Protein AF-A0A7W0X9M2-F1 (afdb_monomer)

Nearest PDB structures (foldseek):
  3p9v-assembly1_B-2  TM=7.170E-01  e=7.127E-01  Marinobacter nauticus VT8
  6vvq-assembly2_B  TM=7.711E-01  e=3.354E+00  Homo sapiens
  8btr-assembly1_LV  TM=3.230E-01  e=1.659E+00  Giardia lamblia ATCC 50803

Structure (mmCIF, N/CA/C/O backbone):
data_AF-A0A7W0X9M2-F1
#
_entry.id   AF-A0A7W0X9M2-F1
#
loop_
_atom_site.group_PDB
_atom_site.id
_atom_site.type_symbol
_atom_site.label_atom_id
_atom_site.label_alt_id
_atom_site.label_comp_id
_atom_site.label_asym_id
_atom_site.label_entity_id
_atom_site.label_seq_id
_atom_site.pdbx_PDB_ins_code
_atom_site.Cartn_x
_atom_site.Cartn_y
_atom_site.Cartn_z
_atom_site.occupancy
_atom_site.B_iso_or_equiv
_atom_site.auth_seq_id
_atom_site.auth_comp_id
_atom_site.auth_asym_id
_atom_site.auth_atom_id
_atom_site.pdbx_PDB_model_num
ATOM 1 N N . MET A 1 1 ? 0.290 25.092 3.184 1.00 76.38 1 MET A N 1
ATOM 2 C CA . MET A 1 1 ? 0.772 23.751 3.580 1.00 76.38 1 MET A CA 1
ATOM 3 C C . MET A 1 1 ? 2.059 23.460 2.825 1.00 76.38 1 MET A C 1
ATOM 5 O O . MET A 1 1 ? 2.076 23.735 1.631 1.00 76.38 1 MET A O 1
ATOM 9 N N . PRO A 1 2 ? 3.133 22.985 3.473 1.00 91.75 2 PRO A N 1
ATOM 10 C CA . PRO A 1 2 ? 4.346 22.605 2.756 1.00 91.75 2 PRO A CA 1
ATOM 11 C C . PRO A 1 2 ? 4.104 21.344 1.913 1.00 91.75 2 PRO A C 1
ATOM 13 O O . PRO A 1 2 ? 3.452 20.408 2.371 1.00 91.75 2 PRO A O 1
ATOM 16 N N . VAL A 1 3 ? 4.639 21.328 0.691 1.00 93.25 3 VAL A N 1
ATOM 17 C CA . VAL A 1 3 ? 4.651 20.160 -0.205 1.00 93.25 3 VAL A CA 1
ATOM 18 C C . VAL A 1 3 ? 6.107 19.771 -0.434 1.00 93.25 3 VAL A C 1
ATOM 20 O O . VAL A 1 3 ? 6.925 20.621 -0.786 1.00 93.25 3 VAL A O 1
ATOM 23 N N . VAL A 1 4 ? 6.439 18.498 -0.224 1.00 94.50 4 VAL A N 1
ATOM 24 C CA . VAL A 1 4 ? 7.794 17.969 -0.428 1.00 94.50 4 VAL A CA 1
ATOM 25 C C . VAL A 1 4 ? 7.780 16.997 -1.601 1.00 94.50 4 VAL A C 1
ATOM 27 O O . VAL A 1 4 ? 6.951 16.096 -1.650 1.00 94.50 4 VAL A O 1
ATOM 30 N N . SER A 1 5 ? 8.729 17.166 -2.524 1.00 95.38 5 SER A N 1
ATOM 31 C CA . SER A 1 5 ? 8.996 16.224 -3.611 1.00 95.38 5 SER A CA 1
ATOM 32 C C . SER A 1 5 ? 10.449 15.745 -3.554 1.00 95.38 5 SER A C 1
ATOM 34 O O . SER A 1 5 ? 11.378 16.521 -3.280 1.00 95.38 5 SER A O 1
ATOM 36 N N . ARG A 1 6 ? 10.643 14.442 -3.765 1.00 94.44 6 ARG A N 1
ATOM 37 C CA . ARG A 1 6 ? 11.940 13.758 -3.807 1.00 94.44 6 ARG A CA 1
ATOM 38 C C . ARG A 1 6 ? 11.897 12.696 -4.900 1.00 94.44 6 ARG A C 1
ATOM 40 O O . ARG A 1 6 ? 10.896 12.003 -5.045 1.00 94.44 6 ARG A O 1
ATOM 47 N N . SER A 1 7 ? 12.993 12.547 -5.634 1.00 95.25 7 SER A N 1
ATOM 48 C CA . SER A 1 7 ? 13.156 11.512 -6.654 1.00 95.25 7 SER A CA 1
ATOM 49 C C . SER A 1 7 ? 14.571 10.936 -6.606 1.00 95.25 7 SER A C 1
ATOM 51 O O . SER A 1 7 ? 15.524 11.615 -6.220 1.00 95.25 7 SER A O 1
ATOM 53 N N . ARG A 1 8 ? 14.703 9.655 -6.967 1.00 94.88 8 ARG A N 1
ATOM 54 C CA . ARG A 1 8 ? 15.989 8.963 -7.126 1.00 94.88 8 ARG A CA 1
ATOM 55 C C . ARG A 1 8 ? 15.850 7.863 -8.175 1.00 94.88 8 ARG A C 1
ATOM 57 O O . ARG A 1 8 ? 14.877 7.117 -8.142 1.00 94.88 8 ARG A O 1
ATOM 64 N N . THR A 1 9 ? 16.841 7.720 -9.050 1.00 96.19 9 THR A N 1
ATOM 65 C CA . THR A 1 9 ? 16.918 6.601 -10.001 1.00 96.19 9 THR A CA 1
ATOM 66 C C . THR A 1 9 ? 17.513 5.373 -9.320 1.00 96.19 9 THR A C 1
ATOM 68 O O . THR A 1 9 ? 18.551 5.466 -8.665 1.00 96.19 9 THR A O 1
ATOM 71 N N . ILE A 1 10 ? 16.868 4.217 -9.481 1.00 94.81 10 ILE A N 1
ATOM 72 C CA . ILE A 1 10 ? 17.367 2.927 -8.994 1.00 94.81 10 ILE A CA 1
ATOM 73 C C . ILE A 1 10 ? 17.653 2.033 -10.209 1.00 94.81 10 ILE A C 1
ATOM 75 O O . ILE A 1 10 ? 16.760 1.872 -11.040 1.00 94.81 10 ILE A O 1
ATOM 79 N N . PRO A 1 11 ? 18.863 1.451 -10.339 1.00 96.75 11 PRO A N 1
ATOM 80 C CA . PRO A 1 11 ? 19.216 0.587 -11.463 1.00 96.75 11 PRO A CA 1
ATOM 81 C C . PRO A 1 11 ? 18.620 -0.818 -11.274 1.00 96.75 11 PRO A C 1
ATOM 83 O O . PRO A 1 11 ? 19.324 -1.777 -10.962 1.00 96.75 11 PRO A O 1
ATOM 86 N N . ALA A 1 12 ? 17.302 -0.933 -11.419 1.00 96.81 12 ALA A N 1
ATOM 87 C CA . ALA A 1 12 ? 16.566 -2.190 -11.349 1.00 96.81 12 ALA A CA 1
ATOM 88 C C . ALA A 1 12 ? 15.417 -2.194 -12.365 1.00 96.81 12 ALA A C 1
ATOM 90 O O . ALA A 1 12 ? 14.912 -1.139 -12.745 1.00 96.81 12 ALA A O 1
ATOM 91 N N . ALA A 1 13 ? 14.997 -3.389 -12.784 1.00 97.56 13 ALA A N 1
ATOM 92 C CA . ALA A 1 13 ? 13.828 -3.548 -13.641 1.00 97.56 13 ALA A CA 1
ATOM 93 C C . ALA A 1 13 ? 12.557 -3.035 -12.926 1.00 97.56 13 ALA A C 1
ATOM 95 O O . ALA A 1 13 ? 12.414 -3.284 -11.720 1.00 97.56 13 ALA A O 1
ATOM 96 N N . PRO A 1 14 ? 11.633 -2.350 -13.629 1.00 96.44 14 PRO A N 1
ATOM 97 C CA . PRO A 1 14 ? 10.407 -1.816 -13.033 1.00 96.44 14 PRO A CA 1
ATOM 98 C C . PRO A 1 14 ? 9.582 -2.862 -12.280 1.00 96.44 14 PRO A C 1
ATOM 100 O O . PRO A 1 14 ? 9.064 -2.580 -11.204 1.00 96.44 14 PRO A O 1
ATOM 103 N N . GLU A 1 15 ? 9.514 -4.087 -12.794 1.00 96.81 15 GLU A N 1
ATOM 104 C CA . GLU A 1 15 ? 8.752 -5.193 -12.209 1.00 96.81 15 GLU A CA 1
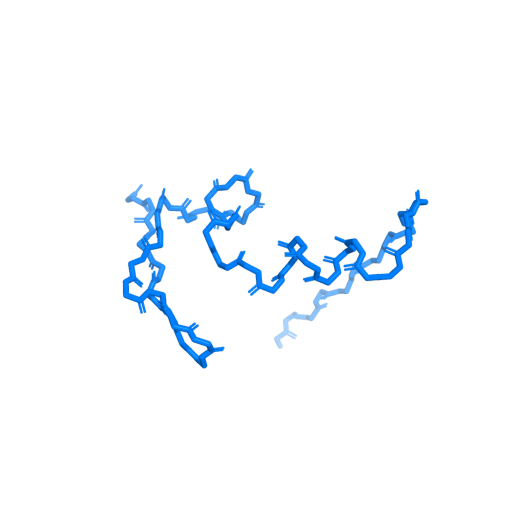ATOM 105 C C . GLU A 1 15 ? 9.292 -5.548 -10.823 1.00 96.81 15 GLU A C 1
ATOM 107 O O . GLU A 1 15 ? 8.526 -5.737 -9.883 1.00 96.81 15 GLU A O 1
ATOM 112 N N . ARG A 1 16 ? 10.623 -5.550 -10.665 1.00 95.75 16 ARG A N 1
ATOM 113 C CA . ARG A 1 16 ? 11.278 -5.812 -9.377 1.00 95.75 16 ARG A CA 1
ATOM 114 C C . ARG A 1 16 ? 10.978 -4.717 -8.359 1.00 95.75 16 ARG A C 1
ATOM 116 O O . ARG A 1 16 ? 10.819 -5.016 -7.177 1.00 95.75 16 ARG A O 1
ATOM 123 N N . ILE A 1 17 ? 10.925 -3.462 -8.805 1.00 94.81 17 ILE A N 1
ATOM 124 C CA . ILE A 1 17 ? 10.533 -2.344 -7.943 1.00 94.81 17 ILE A CA 1
ATOM 125 C C . ILE A 1 17 ? 9.077 -2.518 -7.517 1.00 94.81 17 ILE A C 1
ATOM 127 O O . ILE A 1 17 ? 8.799 -2.449 -6.323 1.00 94.81 17 ILE A O 1
ATOM 131 N N . TRP A 1 18 ? 8.179 -2.815 -8.458 1.00 94.25 18 TRP A N 1
ATOM 132 C CA . TRP A 1 18 ? 6.760 -3.006 -8.167 1.00 94.25 18 TRP A CA 1
ATOM 133 C C . TRP A 1 18 ? 6.492 -4.167 -7.217 1.00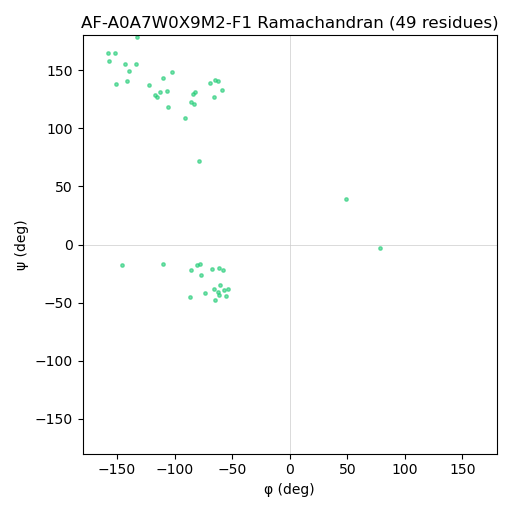 94.25 18 TRP A C 1
ATOM 135 O O . TRP A 1 18 ? 5.742 -3.978 -6.267 1.00 94.25 18 TRP A O 1
ATOM 145 N N . THR A 1 19 ? 7.150 -5.316 -7.383 1.00 93.38 19 THR A N 1
ATOM 146 C CA . THR A 1 19 ? 7.050 -6.421 -6.415 1.00 93.38 19 THR A CA 1
ATOM 147 C C . THR A 1 19 ? 7.456 -5.986 -5.006 1.00 93.38 19 THR A C 1
ATOM 149 O O . THR A 1 19 ? 6.817 -6.381 -4.040 1.00 93.38 19 THR A O 1
ATOM 152 N N . ALA A 1 20 ? 8.497 -5.158 -4.873 1.00 92.12 20 ALA A N 1
ATOM 153 C CA . ALA A 1 20 ? 8.968 -4.716 -3.564 1.00 92.12 20 ALA A CA 1
ATOM 154 C C . ALA A 1 20 ? 8.034 -3.690 -2.904 1.00 92.12 20 ALA A C 1
ATOM 156 O O . ALA A 1 20 ? 7.813 -3.775 -1.700 1.00 9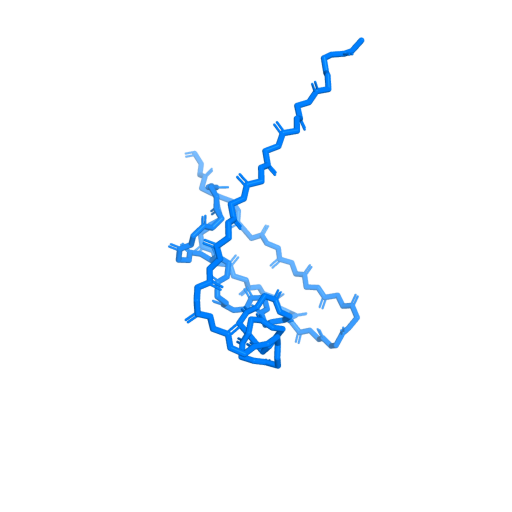2.12 20 ALA A O 1
ATOM 157 N N . VAL A 1 21 ? 7.504 -2.723 -3.666 1.00 92.38 21 VAL A N 1
ATOM 158 C CA . VAL A 1 21 ? 6.668 -1.639 -3.108 1.00 92.38 21 VAL A CA 1
ATOM 159 C C . VAL A 1 21 ? 5.190 -2.003 -2.984 1.00 92.38 21 VAL A C 1
ATOM 161 O O . VAL A 1 21 ? 4.489 -1.360 -2.211 1.00 92.38 21 VAL A O 1
ATOM 164 N N . ALA A 1 22 ? 4.707 -2.988 -3.746 1.00 93.19 22 ALA A N 1
ATOM 165 C CA . ALA A 1 22 ? 3.315 -3.433 -3.685 1.00 93.19 22 ALA A CA 1
ATOM 166 C C . ALA A 1 22 ? 3.038 -4.378 -2.509 1.00 93.19 22 ALA A C 1
ATOM 168 O O . ALA A 1 22 ? 1.879 -4.575 -2.163 1.00 93.19 22 ALA A O 1
ATOM 169 N N . ASP A 1 23 ? 4.080 -4.968 -1.920 1.00 94.38 23 ASP A N 1
ATOM 170 C CA . ASP A 1 23 ? 3.956 -5.850 -0.765 1.00 94.38 23 ASP A CA 1
ATOM 171 C C . ASP A 1 23 ? 4.071 -5.038 0.541 1.00 94.38 23 ASP A C 1
ATOM 173 O O . ASP A 1 23 ? 5.164 -4.551 0.869 1.00 94.38 23 ASP A O 1
ATOM 177 N N . PRO A 1 24 ? 2.964 -4.859 1.288 1.00 95.94 24 PRO A N 1
ATOM 178 C CA . PRO A 1 24 ? 2.963 -4.061 2.505 1.00 95.94 24 PRO A CA 1
ATOM 179 C C . PRO A 1 24 ? 3.791 -4.699 3.630 1.00 95.94 24 PRO A C 1
ATOM 181 O O . PRO A 1 24 ? 4.282 -3.968 4.489 1.00 95.94 24 PRO A O 1
ATOM 184 N N . GLU A 1 25 ? 4.059 -6.009 3.600 1.00 95.31 25 GLU A N 1
ATOM 185 C CA . GLU A 1 25 ? 4.910 -6.687 4.595 1.00 95.31 25 GLU A CA 1
ATOM 186 C C . GLU A 1 25 ? 6.348 -6.145 4.604 1.00 95.31 25 GLU A C 1
ATOM 188 O O . GLU A 1 25 ? 7.078 -6.263 5.590 1.00 95.31 25 GLU A O 1
ATOM 193 N N . HIS A 1 26 ? 6.777 -5.481 3.526 1.00 95.25 26 HIS A N 1
ATOM 194 C CA . HIS A 1 26 ? 8.076 -4.820 3.487 1.00 95.25 26 HIS A CA 1
ATOM 195 C C . HIS A 1 26 ? 8.111 -3.477 4.225 1.00 95.25 26 HIS A C 1
ATOM 197 O O . HIS A 1 26 ? 9.210 -2.997 4.510 1.00 95.25 26 HIS A O 1
ATOM 203 N N . LEU A 1 27 ? 6.970 -2.850 4.529 1.00 95.50 27 LEU A N 1
ATOM 204 C CA . LEU A 1 27 ? 6.921 -1.496 5.096 1.00 95.50 27 LEU A CA 1
ATOM 205 C C . LEU A 1 27 ? 7.738 -1.328 6.388 1.00 95.50 27 LEU A C 1
ATOM 207 O O . LEU A 1 27 ? 8.503 -0.364 6.434 1.00 95.50 27 LEU A O 1
ATOM 211 N N . PRO A 1 28 ? 7.708 -2.240 7.382 1.00 96.06 28 PRO A N 1
ATOM 212 C CA . PRO A 1 28 ? 8.498 -2.084 8.610 1.00 96.06 28 PRO A CA 1
ATOM 213 C C . PRO A 1 28 ? 10.010 -1.955 8.374 1.00 96.06 28 PRO A C 1
ATOM 215 O O . PRO A 1 28 ? 10.748 -1.424 9.200 1.00 96.06 28 PRO A O 1
ATOM 218 N N . ARG A 1 29 ? 10.505 -2.434 7.227 1.00 95.00 29 ARG A N 1
ATOM 219 C CA . ARG A 1 29 ? 11.931 -2.390 6.893 1.00 95.00 29 ARG A CA 1
ATOM 220 C C . ARG A 1 29 ? 12.407 -1.006 6.443 1.00 95.00 29 ARG A C 1
ATOM 222 O O . ARG A 1 29 ? 13.604 -0.733 6.532 1.00 95.00 29 ARG A O 1
ATOM 229 N N . TRP A 1 30 ? 11.531 -0.168 5.888 1.00 92.81 30 TRP A N 1
ATOM 230 C CA . TRP A 1 30 ? 11.957 1.070 5.217 1.00 92.81 30 TRP A CA 1
ATOM 231 C C . TRP A 1 30 ? 10.996 2.251 5.353 1.00 92.81 30 TRP A C 1
ATOM 233 O O . TRP A 1 30 ? 11.419 3.386 5.120 1.00 92.81 30 TRP A O 1
ATOM 243 N N . TRP A 1 31 ? 9.737 2.021 5.728 1.00 93.38 31 TRP A N 1
ATOM 244 C CA . TRP A 1 31 ? 8.782 3.091 5.964 1.00 93.38 31 TRP A CA 1
ATOM 245 C C . TRP A 1 31 ? 8.907 3.616 7.400 1.00 93.38 31 TRP A C 1
ATOM 247 O O . TRP A 1 31 ? 8.770 2.843 8.350 1.00 93.38 31 TRP A O 1
ATOM 257 N N . PRO A 1 32 ? 9.168 4.920 7.593 1.00 94.88 32 PRO A N 1
ATOM 258 C CA . PRO A 1 32 ? 9.387 5.472 8.923 1.00 94.88 32 PRO A CA 1
ATOM 259 C C . PRO A 1 32 ? 8.194 5.263 9.861 1.00 94.88 32 PRO A C 1
ATOM 261 O O . PRO A 1 32 ? 7.055 5.562 9.505 1.00 94.88 32 PRO A O 1
ATOM 264 N N . GLY A 1 33 ? 8.482 4.797 11.077 1.00 96.88 33 GLY A N 1
ATOM 265 C CA . GLY A 1 33 ? 7.509 4.670 12.162 1.00 96.88 33 GLY A CA 1
ATOM 266 C C . GLY A 1 33 ? 6.587 3.455 12.076 1.00 96.88 33 GLY A C 1
ATOM 267 O O . GLY A 1 33 ? 5.808 3.264 12.998 1.00 96.88 33 GLY A O 1
ATOM 268 N N . VAL A 1 34 ? 6.664 2.631 11.026 1.00 97.81 34 VAL A N 1
ATOM 269 C CA . VAL A 1 34 ? 5.883 1.387 10.937 1.00 97.81 34 VAL A CA 1
ATOM 270 C C . VAL A 1 34 ? 6.614 0.281 11.688 1.00 97.81 34 VAL A C 1
ATOM 272 O O . VAL A 1 34 ? 7.743 -0.063 11.353 1.00 97.81 34 VAL A O 1
ATOM 275 N N . GLU A 1 35 ? 5.954 -0.283 12.694 1.00 97.75 35 GLU A N 1
ATOM 276 C CA . GLU A 1 35 ? 6.461 -1.406 13.483 1.00 97.75 35 GLU A CA 1
ATOM 277 C C . GLU A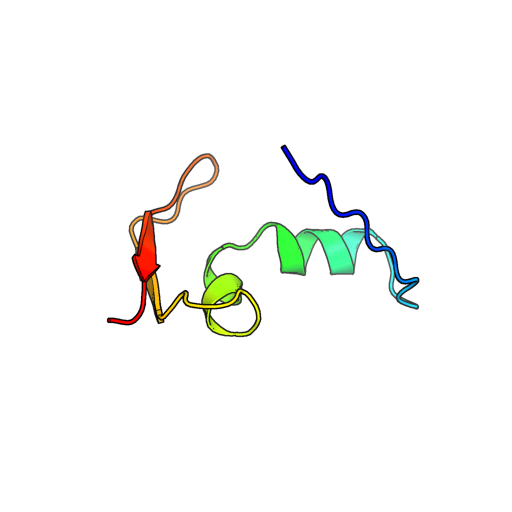 1 35 ? 6.121 -2.747 12.824 1.00 97.75 35 GLU A C 1
ATOM 279 O O . GLU A 1 35 ? 6.974 -3.626 12.714 1.00 97.75 35 GLU A O 1
ATOM 284 N N . ARG A 1 36 ? 4.874 -2.903 12.366 1.00 97.38 36 ARG A N 1
ATOM 285 C CA . ARG A 1 36 ? 4.389 -4.110 11.684 1.00 97.38 36 ARG A CA 1
ATOM 286 C C . ARG A 1 36 ? 3.163 -3.819 10.827 1.00 97.38 36 ARG A C 1
ATOM 288 O O . ARG A 1 36 ? 2.519 -2.778 10.979 1.00 97.38 36 ARG A O 1
ATOM 295 N N . VAL A 1 37 ? 2.849 -4.761 9.947 1.00 98.06 37 VAL A N 1
ATOM 296 C CA . VAL A 1 37 ? 1.631 -4.774 9.139 1.00 98.06 37 VAL A CA 1
ATOM 297 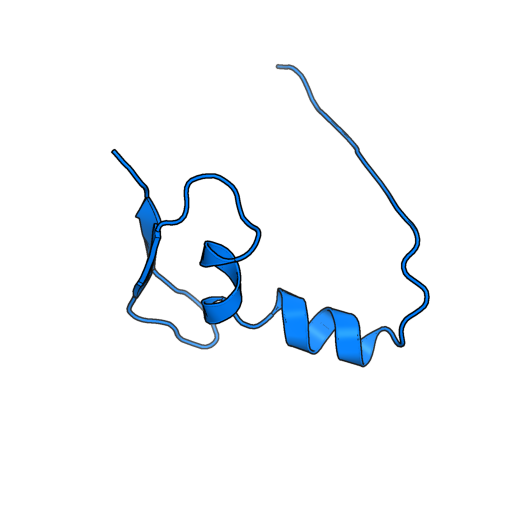C C . VAL A 1 37 ? 0.716 -5.900 9.608 1.00 98.06 37 VAL A C 1
ATOM 299 O O . VAL A 1 37 ? 1.181 -6.955 10.030 1.00 98.06 37 VAL A O 1
ATOM 302 N N . GLU A 1 38 ? -0.585 -5.635 9.587 1.00 97.88 38 GLU A N 1
ATOM 303 C CA . GLU A 1 38 ? -1.643 -6.559 9.990 1.00 97.88 38 GLU A CA 1
ATOM 304 C C . GLU A 1 38 ? -2.766 -6.553 8.941 1.00 97.88 38 GLU A C 1
ATOM 306 O O . GLU A 1 38 ? -2.936 -5.577 8.204 1.00 97.88 38 GLU A O 1
ATOM 311 N N . ASP A 1 39 ? -3.527 -7.651 8.876 1.00 97.06 39 ASP A N 1
ATOM 312 C CA . ASP A 1 39 ? -4.683 -7.834 7.984 1.00 97.06 39 ASP A CA 1
ATOM 313 C C . ASP A 1 39 ? -4.414 -7.462 6.513 1.00 97.06 39 ASP A C 1
ATOM 315 O O . ASP A 1 39 ? -5.254 -6.872 5.827 1.00 97.06 39 ASP A O 1
ATOM 319 N N . ALA A 1 40 ? -3.218 -7.797 6.019 1.00 95.94 40 ALA A N 1
ATOM 320 C CA . ALA A 1 40 ? -2.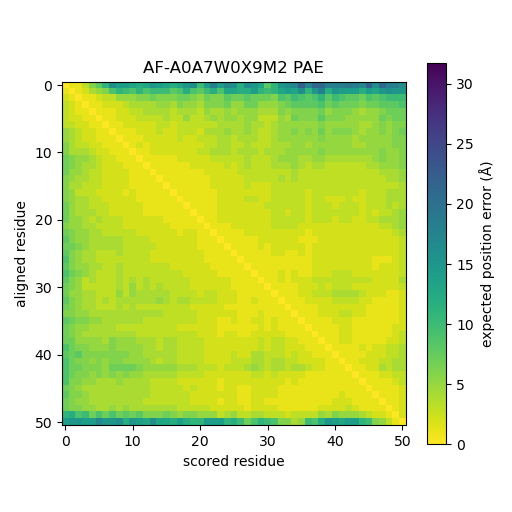820 -7.494 4.655 1.00 95.94 40 ALA A CA 1
ATOM 321 C C . ALA A 1 40 ? -3.660 -8.274 3.635 1.00 95.94 40 ALA A C 1
ATOM 323 O O . ALA A 1 40 ? -3.762 -9.502 3.648 1.00 95.94 40 ALA A O 1
ATOM 324 N N . SER A 1 41 ? -4.232 -7.528 2.701 1.00 94.62 41 SER A N 1
ATOM 325 C CA . SER A 1 41 ? -4.951 -8.026 1.539 1.00 94.62 41 SER A CA 1
ATOM 326 C C . SER A 1 41 ? -4.478 -7.284 0.293 1.00 94.62 41 SER A C 1
ATOM 328 O O . SER A 1 41 ? -3.654 -6.372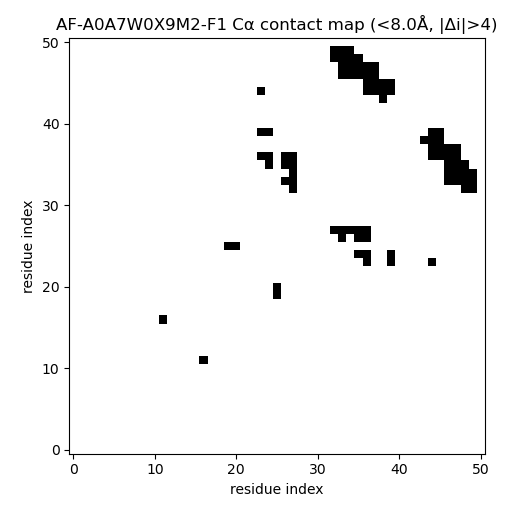 0.354 1.00 94.62 41 SER A O 1
ATOM 330 N N . ARG A 1 42 ? -5.030 -7.654 -0.863 1.00 91.12 42 ARG A N 1
ATOM 331 C CA . ARG A 1 42 ? -4.706 -6.995 -2.130 1.00 91.12 42 ARG A CA 1
ATOM 332 C C . ARG A 1 42 ? -5.045 -5.502 -2.136 1.00 91.12 42 ARG A C 1
ATOM 334 O O . ARG A 1 42 ? -4.341 -4.736 -2.785 1.00 91.12 42 ARG A O 1
ATOM 341 N N . ASP A 1 43 ? -6.119 -5.112 -1.453 1.00 95.12 43 ASP A N 1
ATOM 342 C CA . ASP A 1 43 ? -6.688 -3.769 -1.579 1.00 95.12 43 ASP A CA 1
ATOM 343 C C . ASP A 1 43 ? -6.477 -2.911 -0.317 1.00 95.12 43 ASP A C 1
ATOM 345 O O . ASP A 1 43 ? -6.604 -1.688 -0.382 1.00 95.12 43 ASP A O 1
ATOM 349 N N . ALA A 1 44 ? -6.146 -3.525 0.825 1.00 96.00 44 ALA A N 1
ATOM 350 C CA . ALA A 1 44 ? -5.947 -2.823 2.092 1.00 96.00 44 ALA A CA 1
ATOM 351 C C . ALA A 1 44 ? -5.066 -3.604 3.076 1.00 96.00 44 ALA A C 1
ATOM 353 O O . ALA A 1 44 ? -4.975 -4.829 3.004 1.00 96.00 44 ALA A O 1
ATOM 354 N N . TRP A 1 45 ? -4.472 -2.874 4.019 1.00 97.38 45 TRP A N 1
ATOM 355 C CA . TRP A 1 45 ? -3.741 -3.395 5.173 1.00 97.38 45 TRP A CA 1
ATOM 356 C C . TRP A 1 45 ? -3.812 -2.393 6.334 1.00 97.38 45 TRP A C 1
ATOM 358 O O . TRP A 1 45 ? -4.120 -1.213 6.129 1.00 97.38 45 TRP A O 1
ATOM 368 N N . THR A 1 46 ? -3.466 -2.844 7.537 1.00 97.75 46 THR A N 1
ATOM 369 C CA . THR A 1 46 ? -3.303 -1.999 8.727 1.00 97.75 46 THR A CA 1
ATOM 370 C C . THR A 1 46 ? -1.818 -1.854 9.050 1.00 97.75 46 THR A C 1
ATOM 372 O O . THR A 1 46 ? -1.093 -2.844 9.088 1.00 97.75 46 THR A O 1
ATOM 375 N N . ALA A 1 47 ? -1.342 -0.629 9.288 1.00 97.69 47 ALA A N 1
ATOM 376 C CA . ALA A 1 47 ? 0.027 -0.375 9.737 1.00 97.69 47 ALA A CA 1
ATOM 377 C C . ALA A 1 47 ? 0.031 0.006 11.220 1.00 97.69 47 ALA A C 1
ATOM 379 O O . ALA A 1 47 ? -0.536 1.032 11.603 1.00 97.69 47 ALA A O 1
ATOM 380 N N . VAL A 1 48 ? 0.690 -0.803 12.046 1.00 98.12 48 VAL A N 1
ATOM 381 C CA . VAL A 1 48 ? 0.913 -0.486 13.459 1.00 98.12 48 VAL A CA 1
ATOM 382 C C . VAL A 1 48 ? 2.147 0.397 13.558 1.00 98.12 48 VAL A C 1
ATOM 384 O O . VAL A 1 48 ? 3.188 0.075 12.982 1.00 98.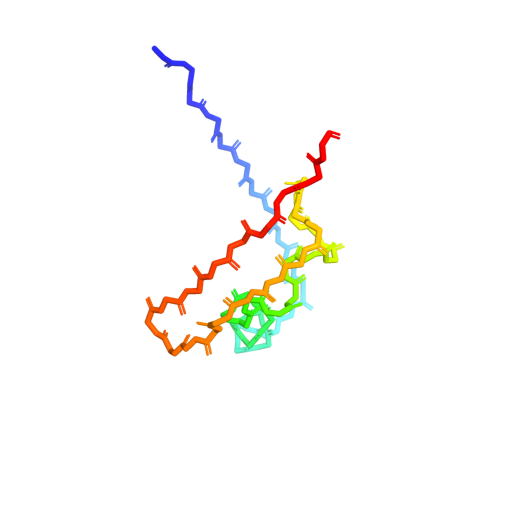12 48 VAL A O 1
ATOM 387 N N . LEU A 1 49 ? 2.025 1.518 14.267 1.00 98.06 49 LEU A N 1
ATOM 388 C CA . LEU A 1 49 ? 3.099 2.495 14.403 1.00 98.06 49 LEU A CA 1
ATOM 389 C C . LEU A 1 49 ? 3.799 2.373 15.754 1.00 98.06 49 LEU A C 1
ATOM 391 O O . LEU A 1 49 ? 3.169 2.042 16.757 1.00 98.06 49 LEU A O 1
ATOM 395 N N . THR A 1 50 ? 5.090 2.691 15.771 1.00 95.38 50 THR A N 1
ATOM 396 C CA . THR A 1 50 ? 5.882 2.754 17.004 1.00 95.38 50 THR A CA 1
ATOM 397 C C . THR A 1 50 ? 5.369 3.877 17.914 1.00 95.38 50 THR A C 1
ATOM 399 O O . THR A 1 50 ? 5.042 4.958 17.414 1.00 95.38 50 THR A O 1
ATOM 402 N N . SER A 1 51 ? 5.341 3.645 19.232 1.00 84.38 51 SER A N 1
ATOM 403 C CA . SER A 1 51 ? 4.980 4.659 20.241 1.00 84.38 51 SER A CA 1
ATOM 404 C C . SER A 1 51 ? 6.056 5.717 20.473 1.00 84.38 51 SER A C 1
ATOM 406 O O . SER A 1 51 ? 7.245 5.449 20.196 1.00 84.38 51 SER A O 1
#

Secondary structure (DSSP, 8-state):
----------SS-HHHHHHHHH-GGGHHHHSTTEEEEES--SS--EEEEP-

Mean predicted aligned error: 3.51 Å

Sequence (51 aa):
MPVVSRSRTIPAAPERIWTAVADPEHLPRWWPGVERVEDASRDAWTAVLTS

Radius of gyration: 13.35 Å; Cα contacts (8 Å, |Δi|>4): 43; chains: 1; bounding box: 26×32×34 Å

Solvent-accessible surface area (backbone atoms only — not comparable to full-atom values): 3539 Å² total; per-residue (Å²): 135,94,83,88,88,87,87,83,90,69,103,65,60,70,66,63,51,46,61,56,71,70,39,64,84,50,36,48,80,75,43,8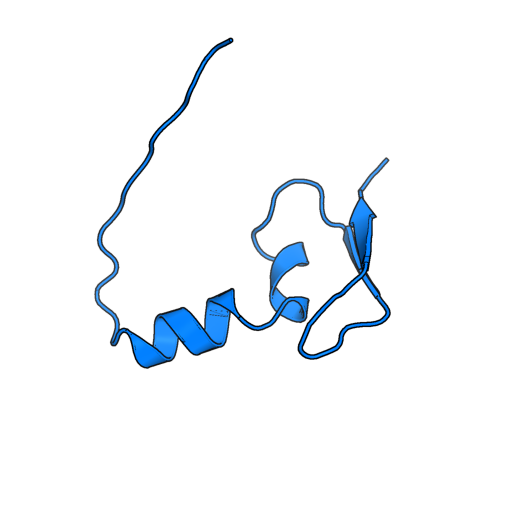8,59,34,65,44,67,43,82,74,55,97,91,50,65,44,75,43,63,64,131

pLDDT: mean 94.9, std 3.51, range [76.38, 98.12]

Foldseek 3Di:
DDDDDDDDDDPDDPVVVCVQVQDCQNCCVPPPQFPGWAPDDNVDIDTDGDD